Protein AF-A0A920TRB1-F1 (afdb_monomer_lite)

pLDDT: mean 88.4, std 5.12, range [60.44, 95.06]

Structure (mmCIF, N/CA/C/O backbone):
data_AF-A0A920TRB1-F1
#
_entry.id   AF-A0A920TRB1-F1
#
loop_
_atom_site.group_PDB
_atom_site.id
_atom_site.type_symbol
_atom_site.label_atom_id
_atom_site.label_alt_id
_atom_site.label_comp_id
_atom_site.label_asym_id
_atom_site.label_entity_id
_atom_site.label_seq_id
_atom_site.pdbx_PDB_ins_code
_atom_site.Cartn_x
_atom_site.Cartn_y
_atom_site.Cartn_z
_atom_site.occupancy
_atom_site.B_iso_or_equiv
_atom_site.auth_seq_id
_atom_site.auth_comp_id
_atom_site.auth_asym_id
_atom_site.auth_atom_id
_atom_site.pdbx_PDB_model_num
ATOM 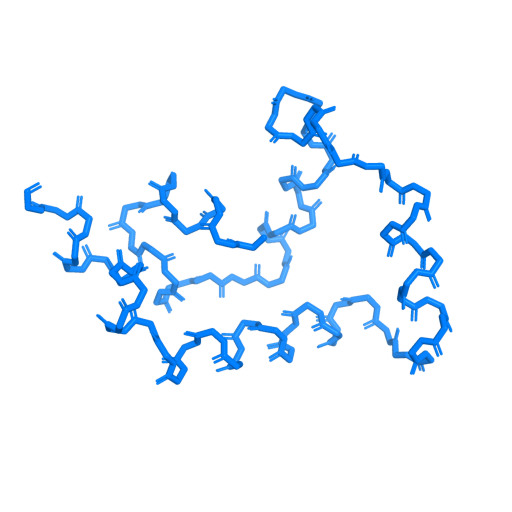1 N N . MET A 1 1 ? -3.922 2.489 -2.250 1.00 80.50 1 MET A N 1
ATOM 2 C CA . MET A 1 1 ? -2.903 1.421 -2.360 1.00 80.50 1 MET A CA 1
ATOM 3 C C . MET A 1 1 ? -2.097 1.528 -3.643 1.00 80.50 1 MET A C 1
ATOM 5 O O . MET A 1 1 ? -0.896 1.724 -3.546 1.00 80.50 1 MET A O 1
ATOM 9 N N . TYR A 1 2 ? -2.738 1.485 -4.815 1.00 85.88 2 TYR A N 1
ATOM 10 C CA . TYR A 1 2 ? -2.075 1.618 -6.122 1.00 85.88 2 TYR A CA 1
ATOM 11 C C . TYR A 1 2 ? -1.108 2.814 -6.201 1.00 85.88 2 TYR A C 1
ATOM 13 O O . TYR A 1 2 ? 0.094 2.630 -6.360 1.00 85.88 2 TYR A O 1
ATOM 21 N N . ALA A 1 3 ? -1.593 4.027 -5.910 1.00 86.31 3 ALA A N 1
ATOM 22 C CA . ALA A 1 3 ? -0.762 5.234 -5.891 1.00 86.31 3 ALA A CA 1
ATOM 23 C C . ALA A 1 3 ? 0.441 5.151 -4.929 1.00 86.31 3 ALA A C 1
ATOM 25 O O . ALA A 1 3 ? 1.464 5.787 -5.154 1.00 86.31 3 ALA A O 1
ATOM 26 N N . THR A 1 4 ? 0.341 4.381 -3.835 1.00 88.69 4 THR A N 1
ATOM 27 C CA . THR A 1 4 ? 1.445 4.221 -2.869 1.00 88.69 4 THR A CA 1
ATOM 28 C C . THR A 1 4 ? 2.586 3.395 -3.458 1.00 88.69 4 THR A C 1
ATOM 30 O O . THR A 1 4 ? 3.729 3.586 -3.053 1.00 88.69 4 THR A O 1
ATOM 33 N N . CYS A 1 5 ? 2.284 2.514 -4.412 1.00 90.31 5 CYS A N 1
ATOM 34 C CA . CYS A 1 5 ? 3.276 1.723 -5.133 1.00 90.31 5 CYS A CA 1
ATOM 35 C C . CYS A 1 5 ? 4.030 2.603 -6.135 1.00 90.31 5 CYS A C 1
ATOM 37 O O . CYS A 1 5 ? 5.253 2.596 -6.139 1.00 90.31 5 CYS A O 1
ATOM 39 N N . LEU A 1 6 ? 3.311 3.438 -6.895 1.00 89.31 6 LEU A N 1
ATOM 40 C CA . LEU A 1 6 ? 3.889 4.297 -7.940 1.00 89.31 6 LEU A CA 1
ATOM 41 C C . LEU A 1 6 ? 4.945 5.288 -7.431 1.00 89.31 6 LEU A C 1
ATOM 43 O O . LEU A 1 6 ? 5.828 5.694 -8.173 1.00 89.31 6 LEU A O 1
ATOM 47 N N . VAL A 1 7 ? 4.860 5.690 -6.163 1.00 88.50 7 VAL A N 1
AT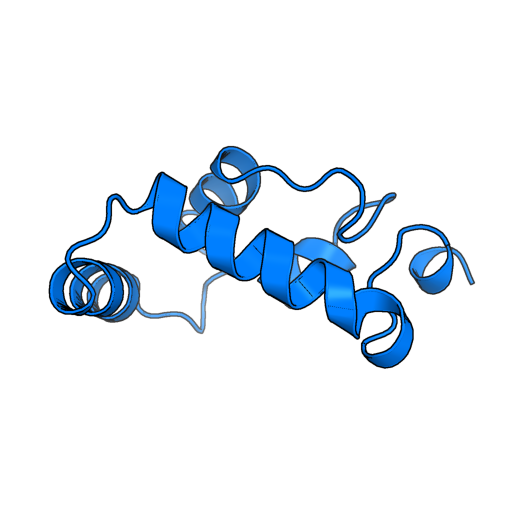OM 48 C CA . VAL A 1 7 ? 5.794 6.653 -5.556 1.00 88.50 7 VAL A CA 1
ATOM 49 C C . VAL A 1 7 ? 6.964 5.987 -4.826 1.00 88.50 7 VAL A C 1
ATOM 51 O O . VAL A 1 7 ? 7.695 6.659 -4.097 1.00 88.50 7 VAL A O 1
ATOM 54 N N . ARG A 1 8 ? 7.123 4.662 -4.945 1.00 88.88 8 ARG A N 1
ATOM 55 C CA . ARG A 1 8 ? 8.192 3.902 -4.289 1.00 88.88 8 ARG A CA 1
ATOM 56 C C . ARG A 1 8 ? 9.155 3.288 -5.305 1.00 88.88 8 ARG A C 1
ATOM 58 O O . ARG A 1 8 ? 8.706 2.728 -6.295 1.00 88.88 8 ARG A O 1
ATOM 65 N N . PRO A 1 9 ? 10.469 3.268 -5.006 1.00 86.94 9 PRO A N 1
ATOM 66 C CA . PRO A 1 9 ? 11.480 2.721 -5.918 1.00 86.94 9 PRO A CA 1
ATOM 67 C C . PRO A 1 9 ? 11.365 1.203 -6.144 1.00 86.94 9 PRO A C 1
ATOM 69 O O . PRO A 1 9 ? 11.891 0.681 -7.125 1.00 86.94 9 PRO A O 1
ATOM 72 N N . ASN A 1 10 ? 10.697 0.491 -5.231 1.00 91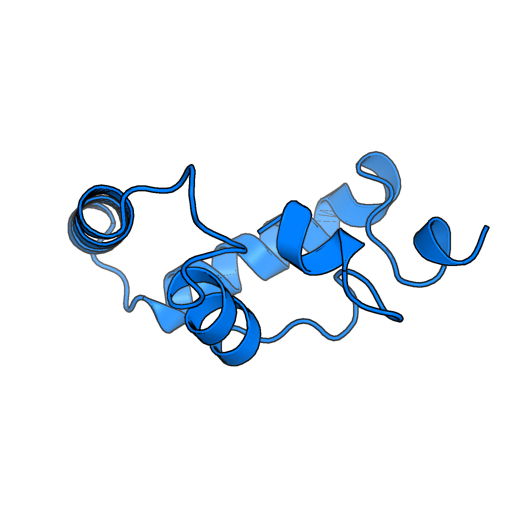.81 10 ASN A N 1
ATOM 73 C CA . ASN A 1 10 ? 10.465 -0.954 -5.305 1.00 91.81 10 ASN A CA 1
ATOM 74 C C . ASN A 1 10 ? 8.975 -1.305 -5.475 1.00 91.81 10 ASN A C 1
ATOM 76 O O . ASN A 1 10 ? 8.596 -2.461 -5.307 1.00 91.81 10 ASN A O 1
ATOM 80 N N . GLY A 1 11 ? 8.118 -0.323 -5.779 1.00 92.19 11 GLY A N 1
ATOM 81 C CA . GLY A 1 11 ? 6.701 -0.567 -6.037 1.00 92.19 11 GLY A CA 1
ATOM 82 C C . GLY A 1 11 ? 5.969 -1.297 -4.901 1.00 92.19 11 GLY A C 1
ATOM 83 O O . GLY A 1 11 ? 6.045 -0.912 -3.730 1.00 92.19 11 GLY A O 1
ATOM 84 N N . ILE A 1 12 ? 5.229 -2.347 -5.263 1.00 94.06 12 ILE A N 1
ATOM 85 C CA . ILE A 1 12 ? 4.489 -3.233 -4.348 1.00 94.06 12 ILE A CA 1
ATOM 86 C C . ILE A 1 12 ? 5.387 -4.284 -3.660 1.00 94.06 12 ILE A C 1
ATOM 88 O O . ILE A 1 12 ? 4.973 -4.907 -2.676 1.00 94.06 12 ILE A O 1
ATOM 92 N N . ASP A 1 13 ? 6.610 -4.506 -4.147 1.00 92.50 13 ASP A N 1
ATOM 93 C CA . ASP A 1 13 ? 7.425 -5.651 -3.728 1.00 92.50 13 ASP A CA 1
ATOM 94 C C . ASP A 1 13 ? 7.854 -5.528 -2.253 1.00 92.50 13 ASP A C 1
ATOM 96 O O . ASP A 1 13 ? 7.766 -6.499 -1.498 1.00 92.50 13 ASP A O 1
ATOM 100 N N . ASP A 1 14 ? 8.182 -4.318 -1.783 1.00 91.81 14 ASP A N 1
ATOM 101 C CA . ASP A 1 14 ? 8.618 -4.049 -0.401 1.00 91.81 14 ASP A CA 1
ATOM 102 C C . ASP A 1 14 ? 7.552 -3.388 0.495 1.00 91.81 14 ASP A C 1
ATOM 104 O O . ASP A 1 14 ? 7.836 -3.005 1.639 1.00 91.81 14 ASP A O 1
ATOM 108 N N . ILE A 1 15 ? 6.320 -3.221 0.003 1.00 92.31 15 ILE A N 1
ATOM 109 C CA . ILE A 1 15 ? 5.314 -2.441 0.721 1.00 92.31 15 ILE A CA 1
ATOM 110 C C . ILE A 1 15 ? 4.874 -3.141 2.018 1.00 92.31 15 ILE A C 1
ATOM 112 O O . ILE A 1 15 ? 4.654 -4.351 2.075 1.00 92.31 15 ILE A O 1
ATOM 116 N N . LYS A 1 16 ? 4.719 -2.349 3.084 1.00 92.06 16 LYS A N 1
ATOM 117 C CA . LYS A 1 16 ? 4.253 -2.805 4.402 1.00 92.06 16 LYS A CA 1
ATOM 118 C C . LYS A 1 16 ? 3.023 -2.010 4.836 1.00 92.06 16 LYS A C 1
ATOM 120 O O . LYS A 1 16 ? 2.957 -0.813 4.527 1.00 92.06 16 LYS A O 1
ATOM 125 N N . PRO A 1 17 ? 2.119 -2.588 5.649 1.00 92.06 17 PRO A N 1
ATOM 126 C CA . PRO A 1 17 ? 0.906 -1.906 6.095 1.00 92.06 17 PRO A CA 1
ATOM 127 C C . PRO A 1 17 ? 1.157 -0.535 6.731 1.00 92.06 17 PRO A C 1
ATOM 129 O O . PRO A 1 17 ? 0.480 0.447 6.429 1.00 92.06 17 PRO A O 1
ATOM 132 N N . LYS A 1 18 ? 2.218 -0.422 7.538 1.00 90.75 18 LYS A N 1
ATOM 133 C CA . LYS A 1 18 ? 2.618 0.834 8.190 1.00 90.75 18 LYS A CA 1
ATOM 134 C C . LYS A 1 18 ? 2.917 1.961 7.192 1.00 90.75 18 LYS A C 1
ATOM 136 O O . LYS A 1 18 ? 2.605 3.117 7.476 1.00 90.75 18 LYS A O 1
ATOM 141 N N . SER A 1 19 ? 3.507 1.647 6.038 1.00 89.44 19 SER A N 1
ATOM 142 C CA . SER A 1 19 ? 3.816 2.629 4.987 1.00 89.44 19 SER A CA 1
ATOM 143 C C . SER A 1 19 ? 2.540 3.196 4.365 1.00 89.44 19 SER A C 1
ATOM 145 O O . SER A 1 19 ? 2.441 4.402 4.139 1.00 89.44 19 SER A O 1
ATOM 147 N N . VAL A 1 20 ? 1.540 2.338 4.166 1.00 89.12 20 VAL A N 1
ATOM 148 C CA . VAL A 1 20 ? 0.231 2.705 3.615 1.00 89.12 20 VAL A CA 1
ATOM 149 C C . VAL A 1 20 ? -0.545 3.558 4.610 1.00 89.12 20 VAL A C 1
ATOM 151 O O . VAL A 1 20 ? -1.025 4.632 4.258 1.00 89.12 20 VAL A O 1
ATOM 154 N N . THR A 1 21 ? -0.584 3.149 5.87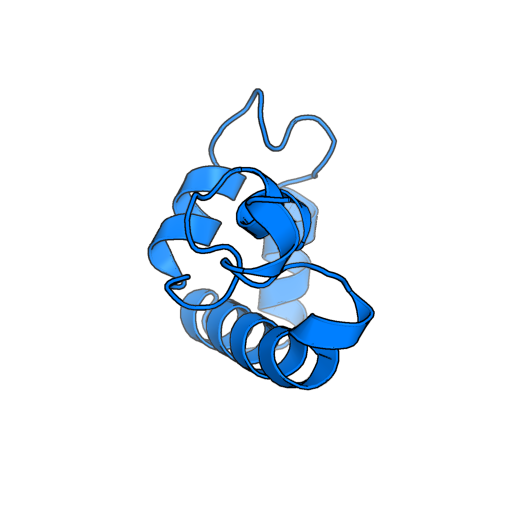9 1.00 88.56 21 THR A N 1
ATOM 155 C CA . THR A 1 21 ? -1.222 3.927 6.949 1.00 88.56 21 THR A CA 1
ATOM 156 C C . THR A 1 21 ? -0.610 5.321 7.080 1.00 88.56 21 THR A C 1
ATOM 158 O O . THR A 1 21 ? -1.338 6.296 7.252 1.00 88.56 21 THR A O 1
ATOM 161 N N . LYS A 1 22 ? 0.720 5.448 6.960 1.00 89.19 22 LYS A N 1
ATOM 162 C CA . LYS A 1 22 ? 1.385 6.760 6.942 1.00 89.19 22 LYS A CA 1
ATOM 163 C C . LYS A 1 22 ? 0.940 7.603 5.746 1.00 89.19 22 LYS A C 1
ATOM 165 O O . LYS A 1 22 ? 0.630 8.776 5.929 1.00 89.19 22 LYS A O 1
ATOM 170 N N . LYS A 1 23 ? 0.854 7.019 4.547 1.00 87.62 23 LYS A N 1
ATOM 171 C CA . LYS A 1 23 ? 0.420 7.759 3.355 1.00 87.62 23 LYS A CA 1
ATOM 172 C C . LYS A 1 23 ? -1.057 8.142 3.346 1.00 87.62 23 LYS A C 1
ATOM 174 O O . LYS A 1 23 ? -1.374 9.206 2.841 1.00 87.62 23 LYS A O 1
ATOM 179 N N . LEU A 1 24 ? -1.940 7.372 3.975 1.00 85.44 24 LEU A N 1
ATOM 180 C CA . LEU A 1 24 ? -3.339 7.781 4.172 1.00 85.44 24 LEU A CA 1
ATOM 181 C C . LEU A 1 24 ? -3.479 9.007 5.097 1.00 85.44 24 LEU A C 1
ATOM 183 O O . LEU A 1 24 ? -4.457 9.750 5.020 1.00 85.44 24 LEU A O 1
ATOM 187 N N . LYS A 1 25 ? -2.504 9.241 5.985 1.00 85.06 25 LYS A N 1
ATOM 188 C CA . LYS A 1 25 ? -2.482 10.424 6.860 1.00 85.06 25 LYS A CA 1
ATOM 189 C C . LYS A 1 25 ? -1.915 11.662 6.166 1.00 85.06 25 LYS A C 1
ATOM 191 O O . LYS A 1 25 ? -2.304 12.770 6.521 1.00 85.06 25 LYS A O 1
ATOM 196 N N . ASP A 1 26 ? -1.061 11.481 5.165 1.00 89.06 26 ASP A N 1
ATOM 197 C CA . ASP A 1 26 ? -0.485 12.559 4.364 1.00 89.06 26 ASP A CA 1
ATOM 198 C C . ASP A 1 26 ? -1.589 13.306 3.593 1.00 89.06 26 ASP A C 1
ATOM 200 O O . ASP A 1 26 ? -2.316 12.722 2.789 1.00 89.06 26 ASP A O 1
ATOM 204 N N . LYS A 1 27 ? -1.769 14.597 3.902 1.00 82.75 27 LYS A N 1
ATOM 205 C CA . LYS A 1 27 ? -2.865 15.417 3.364 1.00 82.75 27 LYS A CA 1
ATOM 206 C C . LYS A 1 27 ? -2.739 15.648 1.865 1.00 82.75 27 LYS A C 1
ATOM 208 O O . LYS A 1 27 ? -3.755 15.625 1.183 1.00 82.75 27 LYS A O 1
ATOM 213 N N . THR A 1 28 ? -1.520 15.826 1.371 1.00 85.25 28 THR A N 1
ATOM 214 C CA . THR A 1 28 ? -1.253 16.087 -0.045 1.00 85.25 28 THR A CA 1
ATOM 215 C C . THR A 1 28 ? -1.426 14.812 -0.860 1.00 85.25 28 THR A C 1
ATOM 217 O O . THR A 1 28 ? -2.036 14.826 -1.921 1.00 85.25 28 THR A O 1
ATOM 220 N N . PHE A 1 29 ? -0.946 13.684 -0.334 1.00 81.81 29 PHE A N 1
ATOM 221 C CA . PHE A 1 29 ? -1.031 12.397 -1.020 1.00 81.81 29 PHE A CA 1
ATOM 222 C C . PHE A 1 29 ? -2.451 11.809 -1.032 1.00 81.81 29 PHE A C 1
ATOM 224 O O . PHE A 1 29 ? -2.864 11.199 -2.014 1.00 81.81 29 PHE A O 1
ATOM 231 N N . ALA A 1 30 ? -3.202 11.980 0.057 1.00 84.12 30 ALA A N 1
ATOM 232 C CA . ALA A 1 30 ? -4.558 11.457 0.216 1.00 84.12 30 ALA A CA 1
ATOM 233 C C . ALA A 1 30 ? -5.629 12.555 0.085 1.00 84.12 30 ALA A C 1
ATOM 235 O O . ALA A 1 30 ? -6.686 12.456 0.705 1.00 84.12 30 ALA A O 1
ATOM 236 N N . ALA A 1 31 ? -5.358 13.616 -0.683 1.00 84.75 31 ALA A N 1
ATOM 237 C CA . ALA A 1 31 ? -6.260 14.764 -0.820 1.00 84.75 31 ALA A CA 1
ATOM 238 C C . ALA A 1 31 ? -7.653 14.370 -1.347 1.00 84.75 31 ALA A C 1
ATOM 240 O O . ALA A 1 31 ? -8.654 14.913 -0.893 1.00 84.75 31 ALA A O 1
ATOM 241 N N . GLY A 1 32 ? -7.717 13.385 -2.249 1.00 82.56 32 GLY A N 1
ATOM 242 C CA . GLY A 1 32 ? -8.969 12.842 -2.790 1.00 82.56 32 GLY A CA 1
ATOM 243 C C . GLY A 1 32 ? -9.560 11.664 -2.007 1.00 82.56 32 GLY A C 1
ATOM 244 O O . GLY A 1 32 ? -10.477 11.024 -2.503 1.00 82.56 32 GLY A O 1
ATOM 245 N N . VAL A 1 33 ? -9.024 11.321 -0.829 1.00 81.88 33 VAL A N 1
ATOM 246 C CA . VAL A 1 33 ? -9.469 10.153 -0.052 1.00 81.88 33 VAL A CA 1
ATOM 247 C C . VAL A 1 33 ? -10.064 10.605 1.279 1.00 81.88 33 VAL A C 1
ATOM 249 O O . VAL A 1 33 ? -9.369 11.165 2.132 1.00 81.88 33 VAL A O 1
ATOM 252 N N . SER A 1 34 ? -11.347 10.305 1.495 1.00 85.06 34 SER A N 1
ATOM 253 C CA . SER A 1 34 ? -12.000 10.539 2.782 1.00 85.06 34 SER A CA 1
ATOM 254 C C . SER A 1 34 ? -11.490 9.555 3.835 1.00 85.06 34 SER A C 1
ATOM 256 O O . SER A 1 34 ? -11.615 8.338 3.711 1.00 85.06 34 SER A O 1
ATOM 258 N N . ARG A 1 35 ? -10.901 10.082 4.912 1.00 82.69 35 ARG A N 1
ATOM 259 C CA . ARG A 1 35 ? -10.367 9.266 6.019 1.00 82.69 35 ARG A CA 1
ATOM 260 C C . ARG A 1 35 ? -11.474 8.593 6.825 1.00 82.69 35 ARG A C 1
ATOM 262 O O . ARG A 1 35 ? -11.247 7.509 7.358 1.00 82.69 35 ARG A O 1
ATOM 269 N N . ASP A 1 36 ? -12.626 9.249 6.898 1.00 85.00 36 ASP A N 1
ATOM 270 C CA . ASP A 1 36 ? -13.820 8.758 7.576 1.00 85.00 36 ASP A CA 1
ATOM 271 C C . ASP A 1 36 ? -14.398 7.542 6.842 1.00 85.00 36 ASP A C 1
ATOM 273 O O . ASP A 1 36 ? -14.613 6.500 7.452 1.00 85.00 36 ASP A O 1
ATOM 277 N N . GLU A 1 37 ? -14.509 7.615 5.512 1.00 84.69 37 GLU A N 1
ATOM 278 C CA . GLU A 1 37 ? -14.950 6.478 4.694 1.00 84.69 37 GLU A CA 1
ATOM 279 C C . GLU A 1 37 ? -13.973 5.304 4.768 1.00 84.69 37 GLU A C 1
ATOM 281 O O . GLU A 1 37 ? -14.391 4.154 4.872 1.00 84.69 37 GLU A O 1
ATOM 286 N N . VAL A 1 38 ? -12.664 5.578 4.792 1.00 83.56 38 VAL A N 1
ATOM 287 C CA . VAL A 1 38 ? -11.654 4.527 4.983 1.00 83.56 38 VAL A CA 1
ATOM 288 C C . VAL A 1 38 ? -11.801 3.849 6.346 1.00 83.56 38 VAL A C 1
ATOM 290 O O . VAL A 1 38 ? -11.608 2.642 6.436 1.00 83.56 38 VAL A O 1
ATOM 293 N N . GLN A 1 39 ? -12.106 4.597 7.412 1.00 83.44 39 GLN A N 1
ATOM 294 C CA . GLN A 1 39 ? -12.322 4.010 8.738 1.00 83.44 39 GLN A CA 1
ATOM 295 C C . GLN A 1 39 ? -13.606 3.175 8.759 1.00 83.44 39 GLN A C 1
ATOM 297 O O . GLN A 1 39 ? -13.535 1.995 9.080 1.00 83.44 39 GLN A O 1
ATOM 302 N N . LYS A 1 40 ? -14.726 3.734 8.288 1.00 86.38 40 LYS A N 1
ATOM 303 C CA . LYS A 1 40 ? -16.004 3.019 8.175 1.00 86.38 40 LYS A CA 1
ATOM 304 C C . LYS A 1 40 ? -15.883 1.736 7.359 1.00 86.38 40 LYS A C 1
ATOM 306 O O . LYS A 1 40 ? -16.418 0.711 7.757 1.00 86.38 40 LYS A O 1
ATOM 311 N N . GLY A 1 41 ? -15.150 1.768 6.245 1.00 84.31 41 GLY A N 1
ATOM 312 C CA . GLY A 1 41 ? -14.903 0.582 5.427 1.00 84.31 41 GLY A CA 1
ATOM 313 C C . GLY A 1 41 ? -14.151 -0.516 6.183 1.00 84.31 41 GLY A C 1
ATOM 314 O O . GLY A 1 41 ? -14.484 -1.686 6.039 1.00 84.31 41 GLY A O 1
ATOM 315 N N . VAL A 1 42 ? -13.180 -0.152 7.026 1.00 85.69 42 VAL A N 1
ATOM 316 C CA . VAL A 1 42 ? -12.482 -1.116 7.892 1.00 85.69 42 VAL A CA 1
ATOM 317 C C . VAL A 1 42 ? -13.426 -1.676 8.959 1.00 85.69 42 VAL A C 1
ATOM 319 O O . VAL A 1 42 ? -13.460 -2.890 9.147 1.00 85.69 42 VAL A O 1
ATOM 322 N N . ASP A 1 43 ? -14.223 -0.819 9.603 1.00 85.88 43 ASP A N 1
ATOM 323 C CA . ASP A 1 43 ? -15.166 -1.229 10.653 1.00 85.88 43 ASP A CA 1
ATOM 324 C C . ASP A 1 43 ? -16.248 -2.181 10.117 1.00 85.88 43 ASP A C 1
ATOM 326 O O . ASP A 1 43 ? -16.580 -3.169 10.767 1.00 85.88 43 ASP A O 1
ATOM 330 N N . LEU A 1 44 ? -16.746 -1.940 8.899 1.00 88.62 44 LEU A N 1
ATOM 331 C CA . LEU A 1 44 ? -17.725 -2.805 8.227 1.00 88.62 44 LEU A CA 1
ATOM 332 C C . LEU A 1 44 ? -17.183 -4.202 7.908 1.00 88.62 44 LEU A C 1
ATOM 334 O O . LEU A 1 44 ? -17.942 -5.167 7.878 1.00 88.62 44 LEU A O 1
ATOM 338 N N . ILE A 1 45 ? -15.882 -4.309 7.647 1.00 87.38 45 ILE A N 1
ATOM 339 C CA . ILE A 1 45 ? -15.219 -5.581 7.342 1.00 87.38 45 ILE A CA 1
ATOM 340 C C . ILE A 1 45 ? -14.929 -6.371 8.629 1.00 87.38 45 ILE A C 1
ATOM 342 O O . ILE A 1 45 ? -14.737 -7.583 8.569 1.00 87.38 45 ILE A O 1
ATOM 346 N N . GLY A 1 46 ? -14.916 -5.707 9.792 1.00 87.75 46 GLY A N 1
ATOM 347 C CA . GLY A 1 46 ? -14.684 -6.342 11.092 1.00 87.75 46 GLY A CA 1
ATOM 348 C C . GLY A 1 46 ? -13.250 -6.837 11.300 1.00 87.75 46 GLY A C 1
ATOM 349 O O . GLY A 1 46 ? -13.007 -7.654 12.184 1.00 87.75 46 GLY A O 1
ATOM 350 N N . LEU A 1 47 ? -12.301 -6.364 10.487 1.00 87.88 47 LEU A N 1
ATOM 351 C CA . LEU A 1 47 ? -10.883 -6.704 10.596 1.00 87.88 47 LEU A CA 1
ATOM 352 C C . LEU A 1 47 ? -10.088 -5.539 11.178 1.00 87.88 47 LEU A C 1
ATOM 354 O O . LEU A 1 47 ? -10.389 -4.368 10.942 1.00 87.88 47 LEU A O 1
ATOM 358 N N . GLU A 1 48 ? -8.989 -5.862 11.855 1.00 88.88 48 GLU A N 1
ATOM 359 C CA . GLU A 1 48 ? -7.982 -4.873 12.223 1.00 88.88 48 GLU A CA 1
ATOM 360 C C . GLU A 1 48 ? -7.495 -4.133 10.966 1.00 88.88 48 GLU A C 1
ATOM 362 O O . GLU A 1 48 ? -7.155 -4.735 9.942 1.00 88.88 48 GLU A O 1
ATOM 367 N N . ARG A 1 49 ? -7.387 -2.801 11.041 1.00 87.19 49 ARG A N 1
ATOM 368 C CA . ARG A 1 49 ? -6.947 -1.961 9.911 1.00 87.19 49 ARG A CA 1
ATOM 369 C C . ARG A 1 49 ? -5.647 -2.468 9.281 1.00 87.19 49 ARG A C 1
ATOM 371 O O . ARG A 1 49 ? -5.497 -2.435 8.062 1.00 87.19 49 ARG A O 1
ATOM 378 N N . ALA A 1 50 ? -4.688 -2.890 10.103 1.00 89.94 50 ALA A N 1
ATOM 379 C CA . ALA A 1 50 ? -3.401 -3.389 9.628 1.00 89.94 50 ALA A CA 1
ATOM 380 C C . ALA A 1 50 ? -3.537 -4.710 8.855 1.00 89.94 50 ALA A C 1
ATOM 382 O O . ALA A 1 50 ? -2.880 -4.876 7.827 1.00 89.94 50 ALA A O 1
ATOM 383 N N . GLU A 1 51 ? -4.411 -5.601 9.318 1.00 91.19 51 GLU A N 1
ATOM 384 C CA . GLU A 1 51 ? -4.714 -6.879 8.679 1.00 91.19 51 GLU A CA 1
ATOM 385 C C . GLU A 1 51 ? -5.430 -6.670 7.346 1.00 91.19 51 GLU A C 1
ATOM 387 O O . GLU A 1 51 ? -4.996 -7.186 6.318 1.00 91.19 51 GLU A O 1
ATOM 392 N N . HIS A 1 52 ? -6.449 -5.809 7.319 1.00 91.00 52 HIS A N 1
ATOM 393 C CA . HIS A 1 52 ? -7.152 -5.485 6.083 1.00 91.00 52 HIS A CA 1
ATOM 394 C C . HIS A 1 52 ? -6.210 -4.878 5.027 1.00 91.00 52 HIS A C 1
ATOM 396 O O . HIS A 1 52 ? -6.205 -5.282 3.862 1.00 91.00 52 HIS A O 1
ATOM 402 N N . ILE A 1 53 ? -5.335 -3.957 5.440 1.00 91.88 53 ILE A N 1
ATOM 403 C CA . ILE A 1 53 ? -4.294 -3.386 4.577 1.00 91.88 53 ILE A CA 1
ATOM 404 C C . ILE A 1 53 ? -3.333 -4.477 4.078 1.00 91.88 53 ILE A C 1
ATOM 406 O O . ILE A 1 53 ? -2.954 -4.450 2.906 1.00 91.88 53 ILE A O 1
ATOM 410 N N . GLN A 1 54 ? -2.949 -5.442 4.920 1.00 93.62 54 GLN A N 1
ATOM 411 C CA . GLN A 1 54 ? -2.100 -6.564 4.512 1.00 93.62 54 GLN A CA 1
ATOM 412 C C . GLN A 1 54 ? -2.794 -7.472 3.486 1.00 93.62 54 GLN A C 1
ATOM 414 O O . GLN A 1 54 ? -2.164 -7.862 2.503 1.00 93.62 54 GLN A O 1
ATOM 419 N N . ASN A 1 55 ? -4.088 -7.745 3.657 1.00 92.75 55 ASN A N 1
ATOM 420 C CA . ASN A 1 55 ? -4.882 -8.527 2.709 1.00 92.75 55 ASN A CA 1
ATOM 421 C C . ASN A 1 55 ? -4.930 -7.852 1.334 1.00 92.75 55 ASN A C 1
ATOM 423 O O . ASN A 1 55 ? -4.696 -8.507 0.319 1.00 92.75 55 ASN A O 1
ATOM 427 N N . ILE A 1 56 ? -5.122 -6.529 1.294 1.00 91.69 56 ILE A N 1
ATOM 428 C CA . ILE A 1 56 ? -5.082 -5.773 0.036 1.00 91.69 56 ILE A CA 1
ATOM 429 C C . ILE A 1 56 ? -3.683 -5.813 -0.595 1.00 91.69 56 ILE A C 1
ATOM 431 O O . ILE A 1 56 ? -3.576 -5.956 -1.810 1.00 91.69 56 ILE A O 1
ATOM 435 N N . ILE A 1 57 ? -2.603 -5.706 0.191 1.00 93.38 57 ILE A N 1
ATOM 436 C CA . ILE A 1 57 ? -1.228 -5.833 -0.334 1.00 93.38 57 ILE A CA 1
ATOM 437 C C . ILE A 1 57 ? -1.039 -7.200 -0.991 1.00 93.38 57 ILE A C 1
ATOM 439 O O . ILE A 1 57 ? -0.513 -7.279 -2.099 1.00 93.38 57 ILE A O 1
ATOM 443 N N . ASN A 1 58 ? -1.479 -8.267 -0.325 1.00 94.06 58 ASN A N 1
ATOM 444 C CA . ASN A 1 58 ? -1.358 -9.626 -0.840 1.00 94.06 58 ASN A CA 1
ATOM 445 C C . ASN A 1 58 ? -2.155 -9.797 -2.139 1.00 94.06 58 ASN A C 1
ATOM 447 O O . ASN A 1 58 ? -1.605 -10.299 -3.114 1.00 94.06 58 ASN A O 1
ATOM 451 N N . ALA A 1 59 ? -3.394 -9.300 -2.188 1.00 93.56 59 ALA A N 1
ATOM 452 C CA . ALA A 1 59 ? -4.214 -9.316 -3.397 1.00 93.56 59 ALA A CA 1
ATOM 453 C C . ALA A 1 59 ? -3.587 -8.498 -4.540 1.00 93.56 59 ALA A C 1
ATOM 455 O O . ALA A 1 59 ? -3.552 -8.940 -5.680 1.00 93.56 59 ALA A O 1
ATOM 456 N N . LEU A 1 60 ? -3.022 -7.322 -4.256 1.00 93.56 60 LEU A N 1
ATOM 457 C CA . LEU A 1 60 ? -2.354 -6.521 -5.286 1.00 93.56 60 LEU A CA 1
ATOM 458 C C . LEU A 1 60 ? -1.079 -7.181 -5.808 1.00 93.56 60 LEU A C 1
ATOM 460 O O . LEU A 1 60 ? -0.765 -7.031 -6.984 1.00 93.56 60 LEU A O 1
ATOM 464 N N . ARG A 1 61 ? -0.359 -7.937 -4.974 1.00 93.69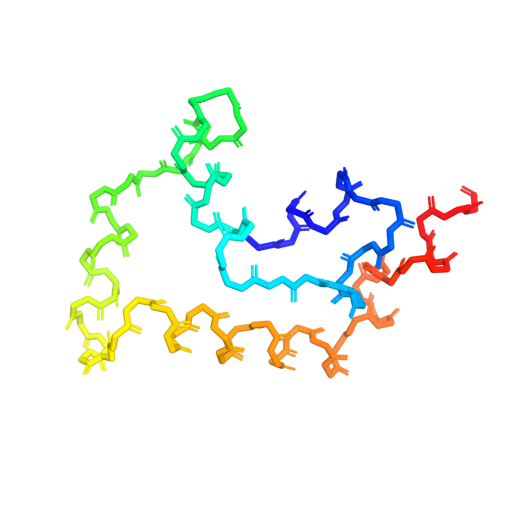 61 ARG A N 1
ATOM 465 C CA . ARG A 1 61 ? 0.833 -8.683 -5.402 1.00 93.69 61 ARG A CA 1
ATOM 466 C C . ARG A 1 61 ? 0.517 -9.769 -6.428 1.00 93.69 61 ARG A C 1
ATOM 468 O O . ARG A 1 61 ? 1.362 -10.017 -7.287 1.00 93.69 61 ARG A O 1
ATOM 475 N N . THR A 1 62 ? -0.667 -10.385 -6.385 1.00 95.06 62 THR A N 1
ATOM 476 C CA . THR A 1 62 ? -1.044 -11.422 -7.365 1.00 95.06 62 THR A CA 1
ATOM 477 C C . THR A 1 62 ? -1.295 -10.839 -8.754 1.00 95.06 62 THR A C 1
ATOM 479 O O . THR A 1 62 ? -1.011 -11.498 -9.748 1.00 95.06 62 THR A O 1
ATOM 482 N N . VAL A 1 63 ? -1.763 -9.591 -8.833 1.00 94.88 63 VAL A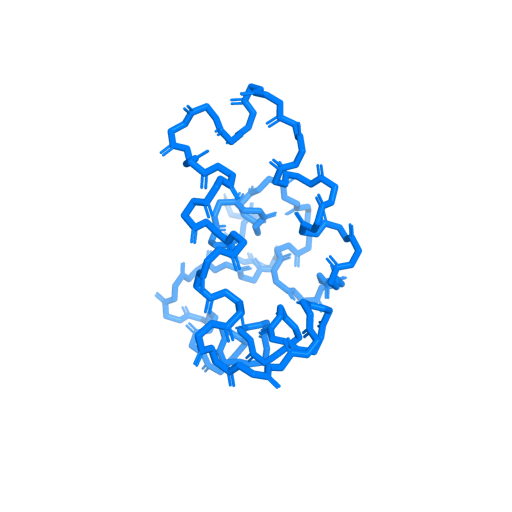 N 1
ATOM 483 C CA . VAL A 1 63 ? -2.042 -8.875 -10.094 1.00 94.88 63 VAL A CA 1
ATOM 484 C C . VAL A 1 63 ? -0.991 -7.811 -10.434 1.00 94.88 63 VAL A C 1
ATOM 486 O O . VAL A 1 63 ? -1.145 -7.059 -11.393 1.00 94.88 63 VAL A O 1
ATOM 489 N N . ALA A 1 64 ? 0.102 -7.739 -9.672 1.00 93.44 64 ALA A N 1
ATOM 490 C CA . ALA A 1 64 ? 1.066 -6.640 -9.740 1.00 93.44 64 ALA A CA 1
ATOM 491 C C . ALA A 1 64 ? 1.682 -6.430 -11.128 1.00 93.44 64 ALA A C 1
ATOM 493 O O . ALA A 1 64 ? 1.860 -5.286 -11.535 1.00 93.44 64 ALA A O 1
ATOM 494 N N . GLY A 1 65 ? 1.966 -7.517 -11.854 1.00 91.44 65 GLY A N 1
ATOM 495 C CA . GLY A 1 65 ? 2.522 -7.435 -13.209 1.00 91.44 65 GLY A CA 1
ATOM 496 C C . GLY A 1 65 ? 1.524 -6.899 -14.240 1.00 91.44 65 GLY A C 1
ATOM 497 O O . GLY A 1 65 ? 1.917 -6.213 -15.172 1.00 91.44 65 GLY A O 1
ATOM 498 N N . GLN A 1 66 ? 0.222 -7.146 -14.052 1.00 93.12 66 GLN A N 1
ATOM 499 C CA . GLN A 1 66 ? -0.822 -6.579 -14.918 1.00 93.12 66 GLN A CA 1
ATOM 500 C C . GLN A 1 66 ? -1.020 -5.087 -14.648 1.00 93.12 66 GLN A C 1
ATOM 502 O O . GLN A 1 66 ? -1.289 -4.314 -15.560 1.00 93.12 66 GLN A O 1
ATOM 507 N N . LEU A 1 67 ? -0.884 -4.691 -13.382 1.00 93.00 67 LEU A N 1
ATOM 508 C CA . LEU A 1 67 ? -1.028 -3.307 -12.943 1.00 93.00 67 LEU A CA 1
ATOM 509 C C . LEU A 1 67 ? 0.246 -2.469 -13.131 1.00 93.00 67 LEU A C 1
ATOM 511 O O . LEU A 1 67 ? 0.191 -1.261 -12.903 1.00 93.00 67 LEU A O 1
ATOM 515 N N . GLN A 1 68 ? 1.362 -3.097 -13.517 1.00 93.75 68 GLN A N 1
ATOM 516 C CA . GLN A 1 68 ? 2.675 -2.471 -13.701 1.00 93.75 68 GLN A CA 1
ATOM 517 C C . GLN A 1 68 ? 3.147 -1.696 -12.460 1.00 93.75 68 GLN A C 1
ATOM 519 O O . GLN A 1 68 ? 3.588 -0.551 -12.531 1.00 93.75 68 GLN A O 1
ATOM 524 N N . ILE A 1 69 ? 2.992 -2.313 -11.286 1.00 94.12 69 ILE A N 1
ATOM 525 C CA . ILE A 1 69 ? 3.326 -1.702 -9.987 1.00 94.12 69 ILE A CA 1
ATOM 526 C C . ILE A 1 69 ? 4.488 -2.389 -9.272 1.00 94.12 69 ILE A C 1
ATOM 528 O O . ILE A 1 69 ? 4.699 -2.131 -8.081 1.00 94.12 69 ILE A O 1
ATOM 532 N N . ARG A 1 70 ? 5.226 -3.281 -9.940 1.00 92.44 70 ARG A N 1
ATOM 533 C CA . ARG A 1 70 ? 6.454 -3.855 -9.378 1.00 92.44 70 ARG A CA 1
ATOM 534 C C . ARG A 1 70 ? 7.598 -2.855 -9.467 1.00 92.44 70 ARG A C 1
ATOM 536 O O . ARG A 1 70 ? 7.579 -1.929 -10.273 1.00 92.44 70 ARG A O 1
ATOM 543 N N . GLY A 1 71 ? 8.624 -3.048 -8.644 1.00 90.31 71 GLY A N 1
ATOM 544 C CA . GLY A 1 71 ? 9.824 -2.214 -8.691 1.00 90.31 71 GLY A CA 1
ATOM 545 C C . GLY A 1 71 ? 10.517 -2.238 -10.055 1.00 90.31 71 GLY A C 1
ATOM 546 O O . GLY A 1 71 ? 11.099 -1.237 -10.452 1.00 90.31 71 GLY A O 1
ATOM 547 N N . GLU A 1 72 ? 10.441 -3.354 -10.781 1.00 90.50 72 GLU A N 1
ATOM 548 C CA . GLU A 1 72 ? 10.972 -3.472 -12.145 1.00 90.50 72 GLU A CA 1
ATOM 549 C C . GLU A 1 72 ? 10.165 -2.673 -13.181 1.00 90.50 72 GLU A C 1
ATOM 551 O O . GLU A 1 72 ? 10.760 -2.082 -14.081 1.00 90.50 72 GLU A O 1
ATOM 556 N N . ASP A 1 73 ? 8.840 -2.590 -13.020 1.00 88.31 73 ASP A N 1
ATOM 557 C CA . ASP A 1 73 ? 7.949 -1.875 -13.942 1.00 88.31 73 ASP A CA 1
ATOM 558 C C . ASP A 1 73 ? 8.159 -0.356 -13.870 1.00 88.31 73 ASP A C 1
ATOM 560 O O . ASP A 1 73 ? 8.076 0.339 -14.878 1.00 88.31 73 ASP A O 1
ATOM 564 N N . LEU A 1 74 ? 8.465 0.157 -12.673 1.00 85.00 74 LEU A N 1
ATOM 565 C CA . LEU A 1 74 ? 8.595 1.591 -12.389 1.00 85.00 74 LEU A CA 1
ATOM 566 C C . LEU A 1 74 ? 9.976 2.179 -12.723 1.00 85.00 74 LEU A C 1
ATOM 568 O O . LEU A 1 74 ? 10.165 3.387 -12.609 1.00 85.00 74 LEU A O 1
ATOM 572 N N . ARG A 1 75 ? 10.955 1.340 -13.080 1.00 76.56 75 ARG A N 1
ATOM 573 C CA . ARG A 1 75 ? 12.329 1.754 -13.434 1.00 76.56 75 ARG A CA 1
ATOM 574 C C . ARG A 1 75 ? 12.550 1.898 -14.944 1.00 76.56 75 ARG A C 1
ATOM 576 O O . ARG A 1 75 ? 13.686 2.142 -15.351 1.00 76.56 75 ARG A O 1
ATOM 583 N N . ARG A 1 76 ? 11.508 1.676 -15.747 1.00 60.44 76 ARG A N 1
ATOM 584 C CA . ARG A 1 76 ? 11.533 1.807 -17.208 1.00 60.44 76 ARG A CA 1
ATOM 585 C C . ARG A 1 76 ? 11.354 3.243 -17.676 1.00 60.44 76 ARG A C 1
ATOM 587 O O . ARG A 1 76 ? 10.661 4.012 -16.978 1.00 60.44 76 ARG A O 1
#

Foldseek 3Di:
DQLLLLPDLFFLPPDALVSVVVQCVDCVNCVVPDPVVLVVVCVVVVDDSRVVSVVVSVVCVVCVVVSLRGSVSNVD

Secondary structure (DSSP, 8-state):
-HHHHHTSTTBTTT--HHHHHHHHH-TTTTTTS-HHHHHHHHHHHTS-HHHHHHHHHHHHHHSHHHHT-BTTGGG-

Sequence (76 aa):
MYATCLVRPNGIDDIKPKSVTKKLKDKTFAAGVSRDEVQKGVDLIGLERAEHIQNIINALRTVAGQLQIRGEDLRR

Radius of gyration: 12.67 Å; chains: 1; bounding box: 30×28×29 Å